Protein AF-A0A7J8UGX9-F1 (afdb_monomer_lite)

Structure (mmCIF, N/CA/C/O backbone):
data_AF-A0A7J8UGX9-F1
#
_entry.id   AF-A0A7J8UGX9-F1
#
loop_
_atom_site.group_PDB
_atom_site.id
_atom_site.type_symbol
_atom_site.label_atom_id
_atom_site.label_alt_id
_atom_site.label_comp_id
_atom_site.label_asym_id
_atom_site.label_entity_id
_atom_site.label_seq_id
_atom_site.pdbx_PDB_ins_code
_atom_site.Cartn_x
_atom_site.Cartn_y
_atom_site.Cartn_z
_atom_site.occupancy
_atom_site.B_iso_or_equiv
_atom_site.auth_seq_id
_atom_site.auth_comp_id
_atom_site.auth_asym_id
_atom_site.auth_atom_id
_atom_site.pdbx_PDB_model_num
ATOM 1 N N . MET A 1 1 ? 32.578 21.127 54.241 1.00 47.91 1 MET A N 1
ATOM 2 C CA . MET A 1 1 ? 32.881 19.710 54.552 1.00 47.91 1 MET A CA 1
ATOM 3 C C . MET A 1 1 ? 31.661 19.098 55.215 1.00 47.91 1 MET A C 1
ATOM 5 O O . MET A 1 1 ? 31.181 19.683 56.172 1.00 47.91 1 MET A O 1
ATOM 9 N N . GLY A 1 2 ? 31.152 17.974 54.707 1.00 50.53 2 GLY A N 1
ATOM 10 C CA . GLY A 1 2 ? 30.052 17.240 55.344 1.00 50.53 2 GLY A CA 1
ATOM 11 C C . GLY A 1 2 ? 29.227 16.449 54.334 1.00 50.53 2 GLY A C 1
ATOM 12 O O . GLY A 1 2 ? 28.200 16.923 53.871 1.00 50.53 2 GLY A O 1
ATOM 13 N N . ALA A 1 3 ? 29.726 15.275 53.950 1.00 53.53 3 ALA A N 1
ATOM 14 C CA . ALA A 1 3 ? 29.081 14.348 53.030 1.00 53.53 3 ALA A CA 1
ATOM 15 C C . ALA A 1 3 ? 27.781 13.779 53.623 1.00 53.53 3 ALA A C 1
ATOM 17 O O . ALA A 1 3 ? 27.804 13.221 54.721 1.00 53.53 3 ALA A O 1
ATOM 18 N N . TYR A 1 4 ? 26.672 13.845 52.885 1.00 53.19 4 TYR A N 1
ATOM 19 C CA . TYR A 1 4 ? 25.514 13.005 53.178 1.00 53.19 4 TYR A CA 1
ATOM 20 C C . TYR A 1 4 ? 25.707 11.643 52.493 1.00 53.19 4 TYR A C 1
ATOM 22 O O . TYR A 1 4 ? 25.837 11.534 51.275 1.00 53.19 4 TYR A O 1
ATOM 30 N N . LYS A 1 5 ? 25.812 10.600 53.322 1.00 55.16 5 LYS A N 1
ATOM 31 C CA . LYS A 1 5 ? 25.880 9.188 52.929 1.00 55.16 5 LYS A CA 1
ATOM 32 C C . LYS A 1 5 ? 24.545 8.758 52.313 1.00 55.16 5 LYS A C 1
ATOM 34 O O . LYS A 1 5 ? 23.500 8.965 52.921 1.00 55.16 5 LYS A O 1
ATOM 39 N N . ALA A 1 6 ? 24.594 8.105 51.156 1.00 60.53 6 ALA A N 1
ATOM 40 C CA . ALA A 1 6 ? 23.457 7.384 50.589 1.00 60.53 6 ALA A CA 1
ATOM 41 C C . ALA A 1 6 ? 23.265 6.030 51.307 1.00 60.53 6 ALA A C 1
ATOM 43 O O . ALA A 1 6 ? 24.249 5.304 51.480 1.00 60.53 6 ALA A O 1
ATOM 44 N N . PRO A 1 7 ? 22.039 5.645 51.701 1.00 58.38 7 PRO A N 1
ATOM 45 C CA . PRO A 1 7 ? 21.761 4.285 52.158 1.00 58.38 7 PRO A CA 1
ATOM 46 C C . PRO A 1 7 ? 21.483 3.340 50.979 1.00 58.38 7 PRO A C 1
ATOM 48 O O . PRO A 1 7 ? 20.560 3.557 50.198 1.00 58.38 7 PRO A O 1
ATOM 51 N N . ILE A 1 8 ? 22.280 2.274 50.877 1.00 61.34 8 ILE A N 1
ATOM 52 C CA . ILE A 1 8 ? 22.093 1.131 49.972 1.00 61.34 8 ILE A CA 1
ATOM 53 C C . ILE A 1 8 ? 21.228 0.071 50.680 1.00 61.34 8 ILE A C 1
ATOM 55 O O . ILE A 1 8 ? 21.665 -0.449 51.713 1.00 61.34 8 ILE A O 1
ATOM 59 N N . PRO A 1 9 ? 20.074 -0.347 50.131 1.00 57.31 9 PRO A N 1
ATOM 60 C CA . PRO A 1 9 ? 19.473 -1.625 50.477 1.00 57.31 9 PRO A CA 1
ATOM 61 C C . PRO A 1 9 ? 20.014 -2.738 49.565 1.00 57.31 9 PRO A C 1
ATOM 63 O O . PRO A 1 9 ? 19.610 -2.928 48.422 1.00 57.31 9 PRO A O 1
ATOM 66 N N . HIS A 1 10 ? 21.016 -3.405 50.127 1.00 56.12 10 HIS A N 1
ATOM 67 C CA . HIS A 1 10 ? 21.446 -4.793 49.981 1.00 56.12 10 HIS A CA 1
ATOM 68 C C . HIS A 1 10 ? 20.461 -5.765 49.299 1.00 56.12 10 HIS A C 1
ATOM 70 O O . HIS A 1 10 ? 19.331 -5.977 49.730 1.00 56.12 10 HIS A O 1
ATOM 76 N N . PHE A 1 11 ? 20.988 -6.467 48.297 1.00 53.25 11 PHE A N 1
ATOM 77 C CA . PHE A 1 11 ? 20.494 -7.756 47.829 1.00 53.25 11 PHE A CA 1
ATOM 78 C C . PHE A 1 11 ? 20.635 -8.827 48.923 1.00 53.25 11 PHE A C 1
ATOM 80 O O . PHE A 1 11 ? 21.758 -9.153 49.291 1.00 53.25 11 PHE A O 1
ATOM 87 N N . LEU A 1 12 ? 19.523 -9.425 49.363 1.00 55.69 12 LEU A N 1
ATOM 88 C CA . LEU A 1 12 ? 19.423 -10.785 49.927 1.00 55.69 12 LEU A CA 1
ATOM 89 C C . LEU A 1 12 ? 18.023 -11.317 49.544 1.00 55.69 12 LEU A C 1
ATOM 91 O O . LEU A 1 12 ? 17.026 -10.917 50.127 1.00 55.69 12 LEU A O 1
ATOM 95 N N . SER A 1 13 ? 17.849 -11.915 48.364 1.00 47.00 13 SER A N 1
ATOM 96 C CA . SER A 1 13 ? 17.989 -13.351 48.066 1.00 47.00 13 SER A CA 1
ATOM 97 C C . SER A 1 13 ? 16.969 -14.253 48.783 1.00 47.00 13 SER A C 1
ATOM 99 O O . SER A 1 13 ? 17.111 -14.555 49.963 1.00 47.00 13 SER A O 1
ATOM 101 N N . SER A 1 14 ? 15.984 -14.745 48.020 1.00 46.69 14 SER A N 1
ATOM 102 C CA . SER A 1 14 ? 15.385 -16.072 48.208 1.00 46.69 14 SER A CA 1
ATOM 103 C C . SER A 1 14 ? 15.341 -16.777 46.837 1.00 46.69 14 SER A C 1
ATOM 105 O O . SER A 1 14 ? 14.903 -16.156 45.862 1.00 46.69 14 SER A O 1
ATOM 107 N N . PRO A 1 15 ? 15.846 -18.020 46.716 1.00 46.97 15 PRO A N 1
ATOM 108 C CA . PRO A 1 15 ? 16.026 -18.720 45.447 1.00 46.97 15 PRO A CA 1
ATOM 109 C C . PRO A 1 15 ? 14.747 -19.452 45.012 1.00 46.97 15 PRO A C 1
ATOM 111 O O . PRO A 1 15 ? 14.213 -20.275 45.750 1.00 46.97 15 PRO A O 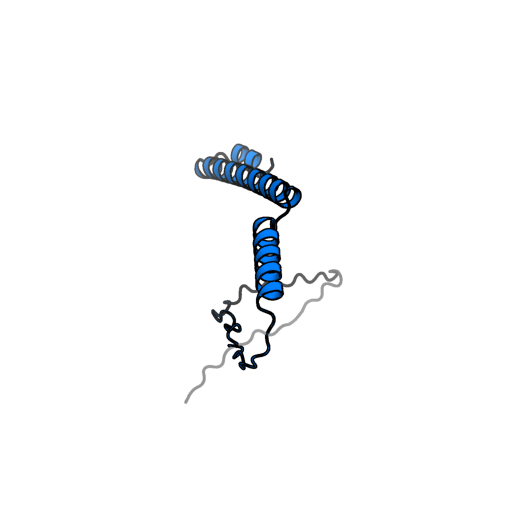1
ATOM 114 N N . ASN A 1 16 ? 14.292 -19.222 43.778 1.00 48.75 16 ASN A N 1
ATOM 115 C CA . ASN A 1 16 ? 13.330 -20.106 43.114 1.00 48.75 16 ASN A CA 1
ATOM 116 C C . ASN A 1 16 ? 14.087 -21.015 42.122 1.00 48.75 16 ASN A C 1
ATOM 118 O O . ASN A 1 16 ? 14.667 -20.494 41.167 1.00 48.75 16 ASN A O 1
ATOM 122 N N . PRO A 1 17 ? 14.106 -22.348 42.302 1.00 54.19 17 PRO A N 1
ATOM 123 C CA . PRO A 1 17 ? 14.886 -23.260 41.469 1.00 54.19 17 PRO A CA 1
ATOM 124 C C . PRO A 1 17 ? 14.160 -23.709 40.186 1.00 54.19 17 PRO A C 1
ATOM 126 O O . PRO A 1 17 ? 14.382 -24.828 39.726 1.00 54.19 17 PRO A O 1
ATOM 129 N N . ASN A 1 18 ? 13.277 -22.895 39.587 1.00 51.34 18 ASN A N 1
ATOM 130 C CA . ASN A 1 18 ? 12.609 -23.307 38.345 1.00 51.34 18 ASN A CA 1
ATOM 131 C C . ASN A 1 18 ? 12.138 -22.157 37.438 1.00 51.34 18 ASN A C 1
ATOM 133 O O . ASN A 1 18 ? 10.945 -21.976 37.208 1.00 51.34 18 ASN A O 1
ATOM 137 N N . ALA A 1 19 ? 13.068 -21.390 36.869 1.00 45.34 19 ALA A N 1
ATOM 138 C CA . ALA A 1 19 ? 12.749 -20.551 35.713 1.00 45.34 19 ALA A CA 1
ATOM 139 C C . ALA A 1 19 ? 13.903 -20.568 34.710 1.00 45.34 19 ALA A C 1
ATOM 141 O O . ALA A 1 19 ? 14.987 -20.033 34.934 1.00 45.34 19 ALA A O 1
ATOM 142 N N . LYS A 1 20 ? 13.654 -21.257 33.600 1.00 51.56 20 LYS A N 1
ATOM 143 C CA . LYS A 1 20 ? 14.578 -21.444 32.488 1.00 51.56 20 LYS A CA 1
ATOM 144 C C . LYS A 1 20 ? 14.727 -20.113 31.751 1.00 51.56 20 LYS A C 1
ATOM 146 O O . LYS A 1 20 ? 13.753 -19.427 31.460 1.00 51.56 20 LYS A O 1
ATOM 151 N N . THR A 1 21 ? 15.975 -19.761 31.496 1.00 49.03 21 THR A N 1
ATOM 152 C CA . THR A 1 21 ? 16.463 -18.552 30.842 1.00 49.03 21 THR A CA 1
ATOM 153 C C . THR A 1 21 ? 15.836 -18.315 29.463 1.00 49.03 21 THR A C 1
ATOM 155 O O . THR A 1 21 ? 15.993 -19.141 28.571 1.00 49.03 21 THR A O 1
ATOM 158 N N . LEU A 1 22 ? 15.248 -17.136 29.242 1.00 43.53 22 LEU A N 1
ATOM 159 C CA . LEU A 1 22 ? 15.202 -16.510 27.918 1.00 43.53 22 LEU A CA 1
ATOM 160 C C . LEU A 1 22 ? 15.440 -15.005 28.088 1.00 43.53 22 LEU A C 1
ATOM 162 O O . LEU A 1 22 ? 14.571 -14.261 28.534 1.00 43.53 22 LEU A O 1
ATOM 166 N N . ARG A 1 23 ? 16.667 -14.567 27.794 1.00 39.19 23 ARG A N 1
ATOM 167 C CA . ARG A 1 23 ? 17.028 -13.148 27.763 1.00 39.19 23 ARG A CA 1
ATOM 168 C C . ARG A 1 23 ? 16.435 -12.515 26.506 1.00 39.19 23 ARG A C 1
ATOM 170 O O . ARG A 1 23 ? 16.877 -12.826 25.406 1.00 39.19 23 ARG A O 1
ATOM 177 N N . THR A 1 24 ? 15.513 -11.579 26.666 1.00 51.72 24 THR A N 1
ATOM 178 C CA . THR A 1 24 ? 15.205 -10.574 25.643 1.00 51.72 24 THR A CA 1
ATOM 179 C C . THR A 1 24 ? 16.095 -9.354 25.891 1.00 51.72 24 THR A C 1
ATOM 181 O O . THR A 1 24 ? 16.033 -8.791 26.989 1.00 51.72 24 THR A O 1
ATOM 184 N N . PRO A 1 25 ? 16.944 -8.915 24.946 1.00 47.94 25 PRO A N 1
ATOM 185 C CA . PRO A 1 25 ? 17.633 -7.647 25.104 1.00 47.94 25 PRO A CA 1
ATOM 186 C C . PRO A 1 25 ? 16.625 -6.516 24.885 1.00 47.94 25 PRO A C 1
ATOM 188 O O . PRO A 1 25 ? 16.103 -6.321 23.790 1.00 47.94 25 PRO A O 1
ATOM 191 N N . PHE A 1 26 ? 16.353 -5.780 25.959 1.00 44.91 26 PHE A N 1
ATOM 192 C CA . PHE A 1 26 ? 15.717 -4.472 25.913 1.00 44.91 26 PHE A CA 1
ATOM 193 C C . PHE A 1 26 ? 16.499 -3.579 24.943 1.00 44.91 26 PHE A C 1
ATOM 195 O O . PHE A 1 26 ? 17.668 -3.266 25.183 1.00 44.91 26 PHE A O 1
ATOM 202 N N . LEU A 1 27 ? 15.859 -3.168 23.847 1.00 44.16 27 LEU A N 1
ATOM 203 C CA . LEU A 1 27 ? 16.359 -2.089 23.005 1.00 44.16 27 LEU A CA 1
ATOM 204 C C . LEU A 1 27 ? 16.183 -0.789 23.785 1.00 44.16 27 LEU A C 1
ATOM 206 O O . LEU A 1 27 ? 15.124 -0.167 23.802 1.00 44.16 27 LEU A O 1
ATOM 210 N N . ASN A 1 28 ? 17.244 -0.438 24.500 1.00 47.62 28 ASN A N 1
ATOM 211 C CA . ASN A 1 28 ? 17.447 0.867 25.093 1.00 47.62 28 ASN A CA 1
ATOM 212 C C . ASN A 1 28 ? 17.343 1.903 23.963 1.00 47.62 28 ASN A C 1
ATOM 214 O O . ASN A 1 28 ? 18.194 1.934 23.072 1.00 47.62 28 ASN A O 1
ATOM 218 N N . LEU A 1 29 ? 16.289 2.722 23.980 1.00 50.97 29 LEU A N 1
ATOM 219 C CA . LEU A 1 29 ? 16.137 3.895 23.120 1.00 50.97 29 LEU A CA 1
ATOM 220 C C . LEU A 1 29 ? 17.119 4.968 23.611 1.00 50.97 29 LEU A C 1
ATOM 222 O O . LEU A 1 29 ? 16.760 5.931 24.283 1.00 50.97 29 LEU A O 1
ATOM 226 N N . GLY A 1 30 ? 18.398 4.722 23.333 1.00 42.69 30 GLY A N 1
ATOM 227 C CA . GLY A 1 30 ? 19.500 5.643 23.543 1.00 42.69 30 GLY A CA 1
ATOM 228 C C . GLY A 1 30 ? 19.521 6.671 22.421 1.00 42.69 30 GLY A C 1
ATOM 229 O O . GLY A 1 30 ? 19.464 6.333 21.243 1.00 42.69 30 GLY A O 1
ATOM 230 N N . THR A 1 31 ? 19.585 7.934 22.814 1.00 59.03 31 THR A N 1
ATOM 231 C CA . THR A 1 31 ? 19.630 9.130 21.977 1.00 59.03 31 THR A CA 1
ATOM 232 C C . THR A 1 31 ? 20.683 9.031 20.866 1.00 59.03 31 THR A C 1
ATOM 234 O O . THR A 1 31 ? 21.880 9.229 21.079 1.00 59.03 31 THR A O 1
ATOM 237 N N . THR A 1 32 ? 20.245 8.737 19.640 1.00 44.88 32 THR A N 1
ATOM 238 C CA . THR A 1 32 ? 21.151 8.613 18.495 1.00 44.88 32 THR A CA 1
ATOM 239 C C . THR A 1 32 ? 21.620 9.992 18.040 1.00 44.88 32 THR A C 1
ATOM 241 O O . THR A 1 32 ? 20.915 10.769 17.397 1.00 44.88 32 THR A O 1
ATOM 244 N N . SER A 1 33 ? 22.850 10.283 18.448 1.00 48.69 33 SER A N 1
ATOM 245 C CA . SER A 1 33 ? 23.730 11.359 18.014 1.00 48.69 33 SER A CA 1
ATOM 246 C C . SER A 1 33 ? 23.618 11.654 16.511 1.00 48.69 33 SER A C 1
ATOM 248 O O . SER A 1 33 ? 23.890 10.802 15.664 1.00 48.69 33 SER A O 1
ATOM 250 N N . ARG A 1 34 ? 23.257 12.902 16.188 1.00 58.84 34 ARG A N 1
ATOM 251 C CA . ARG A 1 34 ? 23.311 13.489 14.843 1.00 58.84 34 ARG A CA 1
ATOM 252 C C . ARG A 1 34 ? 24.767 13.641 14.396 1.00 58.84 34 ARG A C 1
ATOM 254 O O . ARG A 1 34 ? 25.345 14.718 14.511 1.00 58.84 34 ARG A O 1
ATOM 261 N N . ARG A 1 35 ? 25.370 12.575 13.881 1.00 60.84 35 ARG A N 1
ATOM 262 C CA . ARG A 1 35 ? 26.624 12.657 13.121 1.00 60.84 35 ARG A CA 1
ATOM 263 C C . ARG A 1 35 ? 26.427 11.934 11.804 1.00 60.84 35 ARG A C 1
ATOM 265 O O . ARG A 1 35 ? 26.814 10.784 11.638 1.00 60.84 35 ARG A O 1
ATOM 272 N N . PHE A 1 36 ? 25.727 12.632 10.912 1.00 58.72 36 PHE A N 1
ATOM 273 C CA . PHE A 1 36 ? 25.585 12.223 9.527 1.00 58.72 36 PHE A CA 1
ATOM 274 C C . PHE A 1 36 ? 26.966 12.104 8.886 1.00 58.72 36 PHE A C 1
ATOM 276 O O . PHE A 1 36 ? 27.860 12.923 9.096 1.00 58.72 36 PHE A O 1
ATOM 283 N N . LEU A 1 37 ? 27.080 10.994 8.176 1.00 61.28 37 LEU A N 1
ATOM 284 C CA . LEU A 1 37 ? 28.245 10.403 7.556 1.00 61.28 37 LEU A CA 1
ATOM 285 C C . LEU A 1 37 ? 28.997 11.397 6.666 1.00 61.28 37 LEU A C 1
ATOM 287 O O . LEU A 1 37 ? 28.410 12.193 5.936 1.00 61.28 37 LEU A O 1
ATOM 291 N N . LEU A 1 38 ? 30.320 11.316 6.762 1.00 57.88 38 LEU A N 1
ATOM 292 C CA . LEU A 1 38 ? 31.285 12.118 6.029 1.00 57.88 38 LEU A CA 1
ATOM 293 C C . LEU A 1 38 ? 31.077 11.974 4.515 1.00 57.88 38 LEU A C 1
ATOM 295 O O . LEU A 1 38 ? 31.150 10.877 3.963 1.00 57.88 38 LEU A O 1
ATOM 299 N N . PHE A 1 39 ? 30.852 13.121 3.877 1.00 51.25 39 PHE A N 1
ATOM 300 C CA . PHE A 1 39 ? 30.994 13.379 2.449 1.00 51.25 39 PHE A CA 1
ATOM 301 C C . PHE A 1 39 ? 32.360 12.865 1.956 1.00 51.25 39 PHE A C 1
ATOM 303 O O . PHE A 1 39 ? 33.380 13.531 2.121 1.00 51.25 39 PHE A O 1
ATOM 310 N N . PHE A 1 40 ? 32.388 11.692 1.330 1.00 53.66 40 PHE A N 1
ATOM 311 C CA . PHE A 1 40 ? 33.521 11.240 0.527 1.00 53.66 40 PHE A CA 1
ATOM 312 C C . PHE A 1 40 ? 33.042 11.019 -0.901 1.00 53.66 40 PHE A C 1
ATOM 314 O O . PHE A 1 40 ? 32.672 9.908 -1.258 1.00 53.66 40 PHE A O 1
ATOM 321 N N . LEU A 1 41 ? 33.037 12.082 -1.710 1.00 52.50 41 LEU A N 1
ATOM 322 C CA . LEU A 1 41 ? 33.103 11.951 -3.166 1.00 52.50 41 LEU A CA 1
ATOM 323 C C . LEU A 1 41 ? 33.564 13.266 -3.813 1.00 52.50 41 LEU A C 1
ATOM 325 O O . LEU A 1 41 ? 32.775 13.991 -4.401 1.00 52.50 41 LEU A O 1
ATOM 329 N N . SER A 1 42 ? 34.858 13.572 -3.693 1.00 48.97 42 SER A N 1
ATOM 330 C CA . SER A 1 42 ? 35.515 14.582 -4.533 1.00 48.97 42 SER A CA 1
ATOM 331 C C . SER A 1 42 ? 36.967 14.181 -4.773 1.00 48.97 42 SER A C 1
ATOM 333 O O . SER A 1 42 ? 37.860 14.539 -4.009 1.00 48.97 42 SER A O 1
ATOM 335 N N . SER A 1 43 ? 37.211 13.439 -5.849 1.00 57.03 43 SER A N 1
ATOM 336 C CA . SER A 1 43 ? 38.532 13.362 -6.476 1.00 57.03 43 SER A CA 1
ATOM 337 C C . SER A 1 43 ? 38.423 14.001 -7.860 1.00 57.03 43 SER A C 1
ATOM 339 O O . SER A 1 43 ? 37.740 13.437 -8.713 1.00 57.03 43 SER A O 1
ATOM 341 N N . PRO A 1 44 ? 39.050 15.161 -8.125 1.00 57.75 44 PRO A N 1
ATOM 342 C CA . PRO A 1 44 ? 39.191 15.647 -9.488 1.00 57.75 44 PRO A CA 1
ATOM 343 C C . PRO A 1 44 ? 40.368 14.921 -10.150 1.00 57.75 44 PRO A C 1
ATOM 345 O O . PRO A 1 44 ? 41.527 15.132 -9.796 1.00 57.75 44 PRO A O 1
ATOM 348 N N . ILE A 1 45 ? 40.071 14.041 -11.107 1.00 58.81 45 ILE A N 1
ATOM 349 C CA . ILE A 1 45 ? 41.078 13.474 -12.008 1.00 58.81 45 ILE A CA 1
ATOM 350 C C . ILE A 1 45 ? 41.400 14.545 -13.054 1.00 58.81 45 ILE A C 1
ATOM 352 O O . ILE A 1 45 ? 40.546 14.951 -13.838 1.00 58.81 45 ILE A O 1
ATOM 356 N N . LEU A 1 46 ? 42.640 15.021 -13.026 1.00 49.44 46 LEU A N 1
ATOM 357 C CA . LEU A 1 46 ? 43.213 15.967 -13.975 1.00 49.44 46 LEU A CA 1
ATOM 358 C C . LEU A 1 46 ? 43.497 15.242 -15.309 1.00 49.44 46 LEU A C 1
ATOM 360 O O . LEU A 1 46 ? 44.250 14.264 -15.289 1.00 49.44 46 LEU A O 1
ATOM 364 N N . PRO A 1 47 ? 42.963 15.665 -16.471 1.00 54.06 47 PRO A N 1
ATOM 365 C CA . PRO A 1 47 ? 43.384 15.090 -17.741 1.00 54.06 47 PRO A CA 1
ATOM 366 C C . PRO A 1 47 ? 44.720 15.714 -18.162 1.00 54.06 47 PRO A C 1
ATOM 368 O O . PRO A 1 47 ? 44.805 16.894 -18.496 1.00 54.06 47 PRO A O 1
ATOM 371 N N . SER A 1 48 ? 45.781 14.909 -18.128 1.00 49.03 48 SER A N 1
ATOM 372 C CA . SER A 1 48 ? 47.060 15.243 -18.754 1.00 49.03 48 SER A CA 1
ATOM 373 C C . SER A 1 48 ? 46.922 15.077 -20.269 1.00 49.03 48 SER A C 1
ATOM 375 O O . SER A 1 48 ? 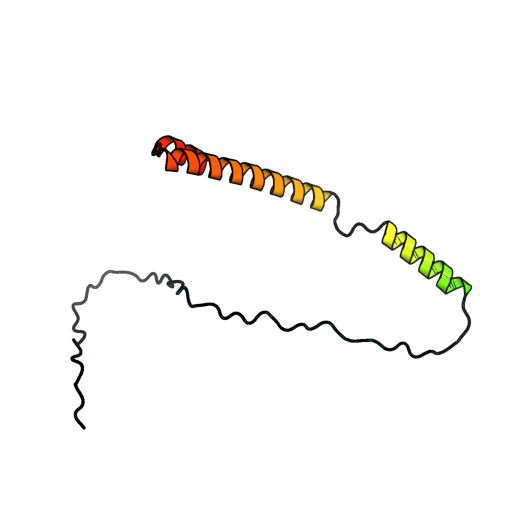46.701 13.977 -20.778 1.00 49.03 48 SER A O 1
ATOM 377 N N . SER A 1 49 ? 46.992 16.200 -20.979 1.00 53.88 49 SER A N 1
ATOM 378 C CA . SER A 1 49 ? 46.972 16.282 -22.434 1.00 53.88 49 SER A CA 1
ATOM 379 C C . SER A 1 49 ? 48.222 15.641 -23.033 1.00 53.88 49 SER A C 1
ATOM 381 O O . SER A 1 49 ? 49.306 16.198 -22.916 1.00 53.88 49 SER A O 1
ATOM 383 N N . ASN A 1 50 ? 48.051 14.530 -23.750 1.00 53.59 50 ASN A N 1
ATOM 384 C CA . ASN A 1 50 ? 48.999 14.067 -24.759 1.00 53.59 50 ASN A CA 1
ATOM 385 C C . ASN A 1 50 ? 48.247 13.919 -26.086 1.00 53.59 50 ASN A C 1
ATOM 387 O O . ASN A 1 50 ? 47.349 13.086 -26.227 1.00 53.59 50 ASN A O 1
ATOM 391 N N . SER A 1 51 ? 48.585 14.781 -27.045 1.00 55.50 51 SER A N 1
ATOM 392 C CA . SER A 1 51 ? 48.110 14.715 -28.425 1.00 55.50 51 SER A CA 1
ATOM 393 C C . SER A 1 51 ? 48.665 13.473 -29.109 1.00 55.50 51 SER A C 1
ATOM 395 O O . SER A 1 51 ? 49.878 13.319 -29.085 1.00 55.50 51 SER A O 1
ATOM 397 N N . LEU A 1 52 ? 47.832 12.681 -29.785 1.00 44.97 52 LEU A N 1
ATOM 398 C CA . LEU A 1 52 ? 48.151 12.038 -31.066 1.00 44.97 52 LEU A CA 1
ATOM 399 C C . LEU A 1 52 ? 46.831 11.718 -31.787 1.00 44.97 52 LEU A C 1
ATOM 401 O O . LEU A 1 52 ? 45.845 11.313 -31.170 1.00 44.97 52 LEU A O 1
ATOM 405 N N . ALA A 1 53 ? 46.828 11.980 -33.090 1.00 53.16 53 ALA A N 1
ATOM 406 C CA . ALA A 1 53 ? 45.705 11.910 -34.011 1.00 53.16 53 ALA A CA 1
ATOM 407 C C . ALA A 1 53 ? 44.911 10.590 -33.952 1.00 53.16 53 ALA A C 1
ATOM 409 O O . ALA A 1 53 ? 45.482 9.523 -34.162 1.00 53.16 53 ALA A O 1
ATOM 410 N N . LEU A 1 54 ? 43.590 10.693 -33.742 1.00 49.75 54 LEU A N 1
ATOM 411 C CA . LEU A 1 54 ? 42.561 9.765 -34.243 1.00 49.75 54 LEU A CA 1
ATOM 412 C C . LEU A 1 54 ? 41.166 10.401 -34.062 1.00 49.75 54 LEU A C 1
ATOM 414 O O . LEU A 1 54 ? 40.370 9.976 -33.223 1.00 49.75 54 LEU A O 1
ATOM 418 N N . ASP A 1 55 ? 40.879 11.460 -34.821 1.00 51.84 55 ASP A N 1
ATOM 419 C CA . ASP A 1 55 ? 39.639 12.243 -34.669 1.00 51.84 55 ASP A CA 1
ATOM 420 C C . ASP A 1 55 ? 38.381 11.529 -35.187 1.00 51.84 55 ASP A C 1
ATOM 422 O O . ASP A 1 55 ? 37.270 11.841 -34.767 1.00 51.84 55 ASP A O 1
ATOM 426 N N . SER A 1 56 ? 38.518 10.512 -36.036 1.00 54.59 56 SER A N 1
ATOM 427 C CA . SER A 1 56 ? 37.375 9.778 -36.595 1.00 54.59 56 SER A CA 1
ATOM 428 C C . SER A 1 56 ? 36.903 8.603 -35.728 1.00 54.59 56 SER A C 1
ATOM 430 O O . SER A 1 56 ? 35.704 8.338 -35.677 1.00 54.59 56 SER A O 1
ATOM 432 N N . ALA A 1 57 ? 37.788 7.924 -34.986 1.00 55.09 57 ALA A N 1
ATOM 433 C CA . ALA A 1 57 ? 37.369 6.818 -34.114 1.00 55.09 57 ALA A CA 1
ATOM 434 C C . ALA A 1 57 ? 36.780 7.308 -32.782 1.00 55.09 57 ALA A C 1
ATOM 436 O O . ALA A 1 57 ? 35.825 6.713 -32.294 1.00 55.09 57 ALA A O 1
ATOM 437 N N . LYS A 1 58 ? 37.289 8.417 -32.219 1.00 55.50 58 LYS A N 1
ATOM 438 C CA . LYS A 1 58 ? 36.737 9.011 -30.987 1.00 55.50 58 LYS A CA 1
ATOM 439 C C . LYS A 1 58 ? 35.327 9.565 -31.183 1.00 55.50 58 LYS A C 1
ATOM 441 O O . LYS A 1 58 ? 34.507 9.385 -30.293 1.00 55.50 58 LYS A O 1
ATOM 446 N N . LEU A 1 59 ? 35.032 10.170 -32.339 1.00 55.94 59 LEU A N 1
ATOM 447 C CA . LEU A 1 59 ? 33.690 10.673 -32.662 1.00 55.94 59 LEU A CA 1
ATOM 448 C C . LEU A 1 59 ? 32.694 9.517 -32.868 1.00 55.94 59 LEU A C 1
ATOM 450 O O . LEU A 1 59 ? 31.569 9.561 -32.383 1.00 55.94 59 LEU A O 1
ATOM 454 N N . LEU A 1 60 ? 33.106 8.436 -33.541 1.00 57.38 60 LEU A N 1
ATOM 455 C CA . LEU A 1 60 ? 32.260 7.243 -33.661 1.00 57.38 60 LEU A CA 1
ATOM 456 C C . LEU A 1 60 ? 32.044 6.559 -32.307 1.00 57.38 60 LEU A C 1
ATOM 458 O O . LEU A 1 60 ? 30.933 6.129 -32.012 1.00 57.38 60 LEU A O 1
ATOM 462 N N . GLN A 1 61 ? 33.073 6.494 -31.463 1.00 58.62 61 GLN A N 1
ATOM 463 C CA . GLN A 1 61 ? 32.979 5.876 -30.144 1.00 58.62 61 GLN A CA 1
ATOM 464 C C . GLN A 1 61 ? 32.162 6.723 -29.157 1.00 58.62 61 GLN A C 1
ATOM 466 O O . GLN A 1 61 ? 31.404 6.151 -28.380 1.00 58.62 61 GLN A O 1
ATOM 471 N N . SER A 1 62 ? 32.231 8.059 -29.229 1.00 61.25 62 SER A N 1
ATOM 472 C CA . SER A 1 62 ? 31.356 8.948 -28.455 1.00 61.25 62 SER A CA 1
ATOM 473 C C . SER A 1 62 ? 29.905 8.843 -28.915 1.00 61.25 62 SER A C 1
ATOM 475 O O . SER A 1 62 ? 29.022 8.707 -28.082 1.00 61.25 62 SER A O 1
ATOM 477 N N . ASN A 1 63 ? 29.658 8.795 -30.227 1.00 65.25 63 ASN A N 1
ATOM 478 C CA . ASN A 1 63 ? 28.308 8.662 -30.774 1.00 65.25 63 ASN A CA 1
ATOM 479 C C . ASN A 1 63 ? 27.681 7.298 -30.421 1.00 65.25 63 ASN A C 1
ATOM 481 O O . ASN A 1 63 ? 26.515 7.223 -30.057 1.00 65.25 63 ASN A O 1
ATOM 485 N N . ILE A 1 64 ? 28.460 6.210 -30.441 1.00 70.94 64 ILE A N 1
ATOM 486 C CA . ILE A 1 64 ? 27.991 4.881 -30.012 1.00 70.94 64 ILE A CA 1
ATOM 487 C C . ILE A 1 64 ? 27.721 4.839 -28.501 1.00 70.94 64 ILE A C 1
ATOM 489 O O . ILE A 1 64 ? 26.737 4.231 -28.087 1.00 70.94 64 ILE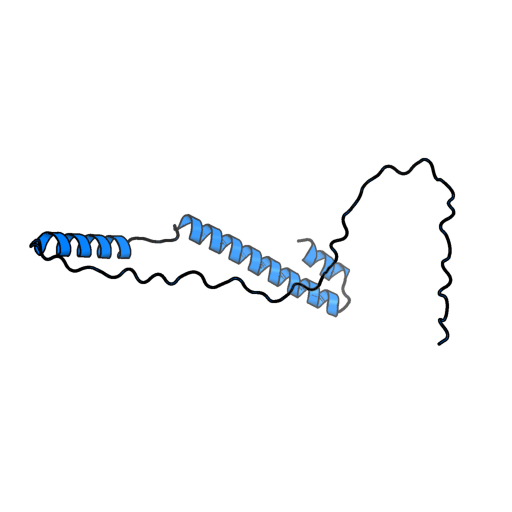 A O 1
ATOM 493 N N . MET A 1 65 ? 28.557 5.476 -27.675 1.00 75.06 65 MET A N 1
ATOM 494 C CA . MET A 1 65 ? 28.328 5.556 -26.227 1.00 75.06 65 MET A CA 1
ATOM 495 C C . MET A 1 65 ? 27.129 6.439 -25.877 1.00 75.06 65 MET A C 1
ATOM 497 O O . MET A 1 65 ? 26.360 6.046 -25.010 1.00 75.06 65 MET A O 1
ATOM 501 N N . ASP A 1 66 ? 26.917 7.555 -26.576 1.00 76.31 66 ASP A N 1
ATOM 502 C CA . ASP A 1 66 ? 25.730 8.403 -26.414 1.00 76.31 66 ASP A CA 1
ATOM 503 C C . ASP A 1 66 ? 24.455 7.678 -26.866 1.00 76.31 66 ASP A C 1
ATOM 505 O O . ASP A 1 66 ? 23.439 7.721 -26.175 1.00 76.31 66 ASP A O 1
ATOM 509 N N . VAL A 1 67 ? 24.505 6.936 -27.978 1.00 77.19 67 VAL A N 1
ATOM 510 C CA . VAL A 1 67 ? 23.379 6.108 -28.441 1.00 77.19 67 VAL A CA 1
ATOM 511 C C . VAL A 1 67 ? 23.092 4.969 -27.457 1.00 77.19 67 VAL A C 1
ATOM 513 O O . VAL A 1 67 ? 21.936 4.758 -27.092 1.00 77.19 67 VAL A O 1
ATOM 516 N N . LEU A 1 68 ? 24.116 4.271 -26.958 1.00 76.75 68 LEU A N 1
ATOM 517 C CA . LEU A 1 68 ? 23.945 3.219 -25.950 1.00 76.75 68 LEU A CA 1
ATOM 518 C C . LEU A 1 68 ? 23.430 3.783 -24.625 1.00 76.75 68 LEU A C 1
ATOM 520 O O . LEU A 1 68 ? 22.510 3.203 -24.057 1.00 76.75 68 LEU A O 1
ATOM 524 N N . ALA A 1 69 ? 23.943 4.931 -24.182 1.00 78.06 69 ALA A N 1
ATOM 525 C CA . ALA A 1 69 ? 23.462 5.637 -22.999 1.00 78.06 69 ALA A CA 1
ATOM 526 C C . ALA A 1 69 ? 22.012 6.113 -23.165 1.00 78.06 69 ALA A C 1
ATOM 528 O O . ALA A 1 69 ? 21.244 6.041 -22.213 1.00 78.06 69 ALA A O 1
ATOM 529 N N . SER A 1 70 ? 21.607 6.526 -24.373 1.00 77.50 70 SER A N 1
ATOM 530 C CA . SER A 1 70 ? 20.216 6.896 -24.670 1.00 77.50 70 SER A CA 1
ATOM 531 C C . SER A 1 70 ? 19.255 5.700 -24.677 1.00 77.50 70 SER A C 1
ATOM 533 O O . SER A 1 70 ? 18.062 5.870 -24.441 1.00 77.50 70 SER A O 1
ATOM 535 N N . SER A 1 71 ? 19.768 4.490 -24.928 1.00 80.31 71 SER A N 1
ATOM 536 C CA . SER A 1 71 ? 18.993 3.240 -24.915 1.00 80.31 71 SER A CA 1
ATOM 537 C C . SER A 1 71 ? 19.045 2.496 -23.579 1.00 80.31 71 SER A C 1
ATOM 539 O O . SER A 1 71 ? 18.258 1.579 -23.349 1.00 80.31 71 SER A O 1
ATOM 541 N N . PHE A 1 72 ? 19.999 2.854 -22.717 1.00 83.75 72 PHE A N 1
ATOM 542 C CA . PHE A 1 72 ? 20.209 2.196 -21.442 1.00 83.75 72 PHE A CA 1
ATOM 543 C C . PHE A 1 72 ? 19.149 2.658 -20.447 1.00 83.75 72 PHE A C 1
ATOM 545 O O . PHE A 1 72 ? 19.136 3.806 -20.007 1.00 83.75 72 PHE A O 1
ATOM 552 N N . ASP A 1 73 ? 18.274 1.732 -20.072 1.00 85.81 73 ASP A N 1
ATOM 553 C CA . ASP A 1 73 ? 17.339 1.920 -18.976 1.00 85.81 73 ASP A CA 1
ATOM 554 C C . ASP A 1 73 ? 17.972 1.349 -17.700 1.00 85.81 73 ASP A C 1
ATOM 556 O O . ASP A 1 73 ? 18.171 0.134 -17.614 1.00 85.81 73 ASP A O 1
ATOM 560 N N . PRO A 1 74 ? 18.317 2.186 -16.706 1.00 87.62 74 PRO A N 1
ATOM 561 C CA . PRO A 1 74 ? 18.947 1.718 -15.474 1.00 87.62 74 PRO A CA 1
ATOM 562 C C . PRO A 1 74 ? 18.027 0.827 -14.631 1.00 87.62 74 PRO A C 1
ATOM 564 O O . PRO A 1 74 ? 18.501 0.197 -13.690 1.00 87.62 74 PRO A O 1
ATOM 567 N N . VAL A 1 75 ? 16.726 0.795 -14.937 1.00 91.56 75 VAL A N 1
ATOM 568 C CA . VAL A 1 75 ? 15.738 -0.039 -14.255 1.00 91.56 75 VAL A CA 1
ATOM 569 C C . VAL A 1 75 ? 14.930 -0.780 -15.308 1.00 91.56 75 VAL A C 1
ATOM 571 O O . VAL A 1 75 ? 14.204 -0.170 -16.088 1.00 91.56 75 VAL A O 1
ATOM 574 N N . SER A 1 76 ? 15.021 -2.103 -15.312 1.00 93.31 76 SER A N 1
ATOM 575 C CA . SER A 1 76 ? 14.272 -2.944 -16.240 1.00 93.31 76 SER A CA 1
ATOM 576 C C . SER A 1 76 ? 12.758 -2.792 -16.056 1.00 93.31 76 SER A C 1
ATOM 578 O O . SER A 1 76 ? 12.260 -2.451 -14.979 1.00 93.31 76 SER A O 1
ATOM 580 N N . GLN A 1 77 ? 11.990 -3.110 -17.100 1.00 93.31 77 GLN A N 1
ATOM 581 C CA . GLN A 1 77 ? 10.528 -3.066 -17.019 1.00 93.31 77 GLN A CA 1
ATOM 582 C C . GLN A 1 77 ? 9.982 -3.977 -15.908 1.00 93.31 77 GLN A C 1
ATOM 584 O O . GLN A 1 77 ? 9.078 -3.579 -15.182 1.00 93.31 77 GLN A O 1
ATOM 589 N N . ALA A 1 78 ? 10.579 -5.156 -15.711 1.00 94.38 78 ALA A N 1
ATOM 590 C CA . ALA A 1 78 ? 10.188 -6.068 -14.638 1.00 94.38 78 ALA A CA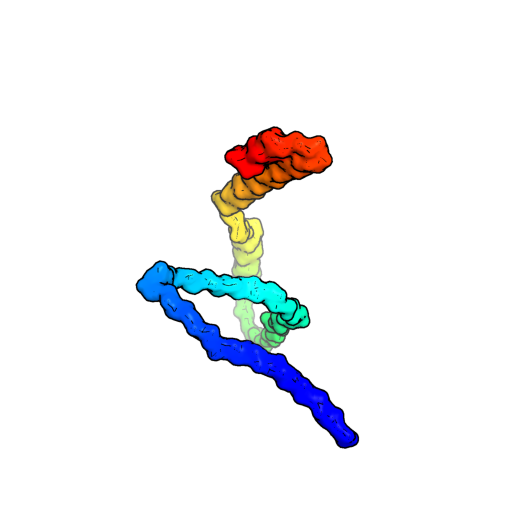 1
ATOM 591 C C . ALA A 1 78 ? 10.383 -5.444 -13.242 1.00 94.38 78 ALA A C 1
ATOM 593 O O . ALA A 1 78 ? 9.542 -5.619 -12.361 1.00 94.38 78 ALA A O 1
ATOM 594 N N . GLU A 1 79 ? 11.459 -4.678 -13.040 1.00 95.81 79 GLU A N 1
ATOM 595 C CA . GLU A 1 79 ? 11.704 -3.951 -11.789 1.00 95.81 79 GLU A CA 1
ATOM 596 C C . GLU A 1 79 ? 10.728 -2.783 -11.606 1.00 95.81 79 GLU A C 1
ATOM 598 O O . GLU A 1 79 ? 10.247 -2.552 -10.491 1.00 95.81 79 GLU A O 1
ATOM 603 N N . LYS A 1 80 ? 10.380 -2.075 -12.689 1.00 96.62 80 LYS A N 1
ATOM 604 C CA . LYS A 1 80 ? 9.343 -1.030 -12.674 1.00 96.62 80 LYS A CA 1
ATOM 605 C C . LYS A 1 80 ? 7.981 -1.607 -12.294 1.00 96.62 80 LYS A C 1
ATOM 607 O O . LYS A 1 80 ? 7.316 -1.062 -11.413 1.00 96.62 80 LYS A O 1
ATOM 612 N N . ASP A 1 81 ? 7.598 -2.731 -12.890 1.00 97.62 81 ASP A N 1
ATOM 613 C CA . ASP A 1 81 ? 6.325 -3.403 -12.621 1.00 97.62 81 ASP A CA 1
ATOM 614 C C . ASP A 1 81 ? 6.264 -3.917 -11.177 1.00 97.62 81 ASP A C 1
ATOM 616 O O . ASP A 1 81 ? 5.273 -3.697 -10.476 1.00 97.62 81 ASP A O 1
ATOM 620 N N . ALA A 1 82 ? 7.349 -4.529 -10.691 1.00 96.94 82 ALA A N 1
ATOM 621 C CA . ALA A 1 82 ? 7.464 -4.958 -9.301 1.00 96.94 82 ALA A CA 1
ATOM 622 C C . ALA A 1 82 ? 7.341 -3.773 -8.329 1.00 96.94 82 ALA A C 1
ATOM 624 O O . ALA A 1 82 ? 6.589 -3.842 -7.354 1.00 96.94 82 ALA A O 1
ATOM 625 N N . SER A 1 83 ? 8.021 -2.662 -8.621 1.00 96.38 83 SER A N 1
ATOM 626 C CA . SER A 1 83 ? 7.963 -1.439 -7.811 1.00 96.38 83 SER A CA 1
ATOM 627 C C . SER A 1 83 ? 6.563 -0.823 -7.803 1.00 96.38 83 SER A C 1
ATOM 629 O O . SER A 1 83 ? 6.077 -0.393 -6.755 1.00 96.38 83 SER A O 1
ATOM 631 N N . SER A 1 84 ? 5.886 -0.820 -8.951 1.00 97.88 84 SER A N 1
ATOM 632 C CA . SER A 1 84 ? 4.510 -0.338 -9.099 1.00 97.88 84 SER A CA 1
ATOM 633 C C . SER A 1 84 ? 3.525 -1.182 -8.288 1.00 97.88 84 SER A C 1
ATOM 635 O O . SER A 1 84 ? 2.707 -0.651 -7.534 1.00 97.88 84 SER A O 1
ATOM 637 N N . LEU A 1 85 ? 3.657 -2.509 -8.352 1.00 98.25 85 LEU A N 1
ATOM 638 C CA . LEU A 1 85 ? 2.836 -3.440 -7.583 1.00 98.25 85 LEU A CA 1
ATOM 639 C C . LEU A 1 85 ? 3.036 -3.273 -6.071 1.00 98.25 85 LEU A C 1
ATOM 641 O O . LEU A 1 85 ? 2.056 -3.274 -5.323 1.00 98.25 85 LEU A O 1
ATOM 645 N N . ILE A 1 86 ? 4.278 -3.094 -5.612 1.00 98.06 86 ILE A N 1
ATOM 646 C CA . ILE A 1 86 ? 4.566 -2.822 -4.196 1.00 98.06 86 ILE A CA 1
ATOM 647 C C . ILE A 1 86 ? 3.957 -1.481 -3.784 1.00 98.06 86 ILE A C 1
ATOM 649 O O . ILE A 1 86 ? 3.254 -1.418 -2.778 1.00 98.06 86 ILE A O 1
ATOM 653 N N . SER A 1 87 ? 4.171 -0.431 -4.579 1.00 98.25 87 SER A N 1
ATOM 654 C CA . SER A 1 87 ? 3.647 0.911 -4.300 1.00 98.25 87 SER A CA 1
ATOM 655 C C . SER A 1 87 ? 2.125 0.904 -4.176 1.00 98.25 87 SER A C 1
ATOM 657 O O . SER A 1 87 ? 1.577 1.495 -3.247 1.00 98.25 87 SER A O 1
ATOM 659 N N . ARG A 1 88 ? 1.441 0.156 -5.049 1.00 98.50 88 ARG A N 1
ATOM 660 C CA . ARG A 1 88 ? -0.005 -0.045 -4.969 1.00 98.50 88 ARG A CA 1
ATOM 661 C C . ARG A 1 88 ? -0.418 -0.717 -3.659 1.00 98.50 88 ARG A C 1
ATOM 663 O O . ARG A 1 88 ? -1.261 -0.175 -2.952 1.00 98.50 88 ARG A O 1
ATOM 670 N N . ARG A 1 89 ? 0.192 -1.847 -3.291 1.00 98.31 89 ARG A N 1
ATOM 671 C CA . ARG A 1 89 ? -0.139 -2.544 -2.031 1.00 98.31 89 ARG A CA 1
ATOM 672 C C . ARG A 1 89 ? 0.100 -1.668 -0.804 1.00 98.31 89 ARG A C 1
ATOM 674 O O . ARG A 1 89 ? -0.700 -1.684 0.123 1.00 98.31 89 ARG A O 1
ATOM 681 N N . VAL A 1 90 ? 1.180 -0.886 -0.805 1.00 98.50 90 VAL A N 1
ATOM 682 C CA . VAL A 1 90 ? 1.468 0.070 0.271 1.00 98.50 90 VAL A CA 1
ATOM 683 C C . VAL A 1 90 ? 0.387 1.146 0.332 1.00 98.50 90 VAL A C 1
ATOM 685 O O . VAL A 1 90 ? -0.093 1.443 1.421 1.00 98.50 90 VAL A O 1
ATOM 688 N N . SER A 1 91 ? -0.038 1.691 -0.811 1.00 98.56 91 SER A N 1
ATOM 689 C CA . SER A 1 91 ? -1.113 2.690 -0.842 1.00 98.56 91 SER A CA 1
ATOM 690 C C . SER A 1 91 ? -2.43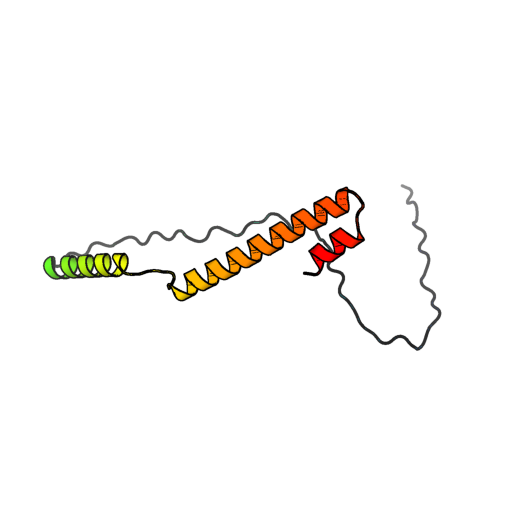7 2.143 -0.298 1.00 98.56 91 SER A C 1
ATOM 692 O O . SER A 1 91 ? -3.070 2.796 0.528 1.00 98.56 91 SER A O 1
ATOM 694 N N . GLU A 1 92 ? -2.799 0.910 -0.666 1.00 98.31 92 GLU A N 1
ATOM 695 C CA . GLU A 1 92 ? -4.002 0.229 -0.171 1.00 98.31 92 GLU A CA 1
ATOM 696 C C . GLU A 1 92 ? -3.913 -0.013 1.349 1.00 98.31 92 GLU A C 1
ATOM 698 O O . GLU A 1 92 ? -4.860 0.265 2.084 1.00 98.31 92 GLU A O 1
ATOM 703 N N . ALA A 1 93 ? -2.757 -0.459 1.850 1.00 98.19 93 ALA A N 1
ATOM 704 C CA . ALA A 1 93 ? -2.539 -0.679 3.280 1.00 98.19 93 ALA A CA 1
ATOM 705 C C . ALA A 1 93 ? -2.597 0.622 4.103 1.00 98.19 93 ALA A C 1
ATOM 707 O O . ALA A 1 93 ? -3.142 0.633 5.208 1.00 98.19 93 ALA A O 1
ATOM 708 N N . VAL A 1 94 ? -2.061 1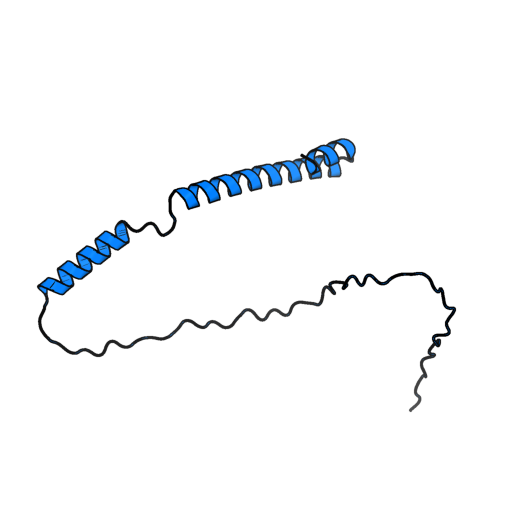.728 3.574 1.00 98.44 94 VAL A N 1
ATOM 709 C CA . VAL A 1 94 ? -2.136 3.047 4.225 1.00 98.44 94 VAL A CA 1
ATOM 710 C C . VAL A 1 94 ? -3.582 3.535 4.297 1.00 98.44 94 VAL A C 1
ATOM 712 O O . VAL A 1 94 ? -4.002 4.023 5.344 1.00 98.44 94 VAL A O 1
ATOM 715 N N . GLU A 1 95 ? -4.368 3.346 3.237 1.00 98.25 95 GLU A N 1
ATOM 716 C CA . GLU A 1 95 ? -5.786 3.712 3.239 1.00 98.25 95 GLU A CA 1
ATOM 717 C C . GLU A 1 95 ? -6.579 2.910 4.289 1.00 98.25 95 GLU A C 1
ATOM 719 O O . GLU A 1 95 ? -7.382 3.469 5.039 1.00 98.25 95 GLU A O 1
ATOM 724 N N . LEU A 1 96 ? -6.325 1.600 4.403 1.00 98.25 96 LEU A N 1
ATOM 725 C CA . LEU A 1 96 ? -6.925 0.765 5.451 1.00 98.25 96 LEU A CA 1
ATOM 726 C C . LEU A 1 96 ? -6.539 1.249 6.855 1.00 98.25 96 LEU A C 1
ATOM 728 O O . LEU A 1 96 ? -7.400 1.324 7.736 1.00 98.25 96 LEU A O 1
ATOM 732 N N . LEU A 1 97 ? -5.273 1.629 7.053 1.00 98.31 97 LEU A N 1
ATOM 733 C CA . LEU A 1 97 ? -4.786 2.173 8.319 1.00 98.31 97 LEU A CA 1
ATOM 734 C C . LEU A 1 97 ? -5.502 3.480 8.686 1.00 98.31 97 LEU A C 1
ATOM 736 O O . LEU A 1 97 ? -5.903 3.653 9.837 1.00 98.31 97 LEU A O 1
ATOM 740 N N . GLU A 1 98 ? -5.681 4.392 7.730 1.00 98.31 98 GLU A N 1
ATOM 741 C CA . GLU A 1 98 ? -6.402 5.649 7.955 1.00 98.31 98 GLU A CA 1
ATOM 742 C C . GLU A 1 98 ? -7.862 5.405 8.340 1.00 98.31 98 GLU A C 1
ATOM 744 O O . GLU A 1 98 ? -8.316 5.944 9.352 1.00 98.31 98 GLU A O 1
ATOM 749 N N . ARG A 1 99 ? -8.567 4.515 7.630 1.00 98.06 99 ARG A N 1
ATOM 750 C CA . ARG A 1 99 ? -9.949 4.145 7.983 1.00 98.06 99 ARG A CA 1
ATOM 751 C C . ARG A 1 99 ? -10.040 3.524 9.375 1.00 98.06 99 ARG A C 1
ATOM 753 O O . ARG A 1 99 ? -10.925 3.878 10.152 1.00 98.06 99 ARG A O 1
ATOM 760 N N . GLY A 1 100 ? -9.120 2.622 9.720 1.00 98.12 100 GLY A N 1
ATOM 761 C CA . GLY A 1 100 ? -9.063 2.028 11.056 1.00 98.12 100 GLY A CA 1
ATOM 762 C C . GLY A 1 100 ? -8.861 3.083 12.149 1.00 98.12 100 GLY A C 1
ATOM 763 O O . GLY A 1 100 ? -9.547 3.052 13.172 1.00 98.12 100 GLY A O 1
ATOM 764 N N . LYS A 1 101 ? -7.988 4.072 11.912 1.00 98.31 101 LYS A N 1
ATOM 765 C CA . LYS A 1 101 ? -7.771 5.201 12.831 1.00 98.31 101 LYS A CA 1
ATOM 766 C C . LYS A 1 101 ? -9.001 6.094 12.971 1.00 98.31 101 LYS A C 1
ATOM 768 O O . LYS A 1 101 ? -9.253 6.587 14.068 1.00 98.31 101 LYS A O 1
ATOM 773 N N . GLU A 1 102 ? -9.768 6.294 11.906 1.00 98.44 102 GLU A N 1
ATOM 774 C CA . GLU A 1 102 ? -11.008 7.068 11.968 1.00 98.44 102 GLU A CA 1
ATOM 775 C C . GLU A 1 102 ? -12.067 6.377 12.839 1.00 98.44 102 GLU A C 1
ATOM 777 O O . GLU A 1 102 ? -12.625 7.007 13.739 1.00 98.44 102 GLU A O 1
ATOM 782 N N . PHE A 1 103 ? -12.266 5.064 12.682 1.00 98.25 103 PHE A N 1
ATOM 783 C CA . PHE A 1 103 ? -13.150 4.305 13.578 1.00 98.25 103 PHE A CA 1
ATOM 784 C C . PHE A 1 103 ? -12.637 4.275 15.019 1.00 98.25 103 PHE A C 1
ATOM 786 O O . PHE A 1 103 ? -13.422 4.407 15.958 1.00 98.25 103 PHE A O 1
ATOM 793 N N . GLN A 1 104 ? -11.318 4.183 15.210 1.00 98.00 104 GLN A N 1
ATOM 794 C CA . GLN A 1 104 ? -10.711 4.275 16.535 1.00 98.00 104 GLN A CA 1
ATOM 795 C C . GLN A 1 104 ? -10.985 5.639 17.192 1.00 98.00 104 GLN A C 1
ATOM 797 O O . GLN A 1 104 ? -11.302 5.684 18.378 1.00 98.00 104 GLN A O 1
ATOM 802 N N . ALA A 1 105 ? -10.905 6.739 16.435 1.00 98.06 105 ALA A N 1
ATOM 803 C CA . ALA A 1 105 ? -11.201 8.086 16.927 1.00 98.06 105 ALA A CA 1
ATOM 804 C C . ALA A 1 105 ? -12.684 8.269 17.297 1.00 98.06 105 ALA A C 1
ATOM 806 O O . ALA A 1 105 ? -13.001 9.024 18.214 1.00 98.06 105 ALA A O 1
ATOM 807 N N . GLN A 1 106 ? -13.581 7.549 16.621 1.00 98.12 106 GLN A N 1
ATOM 808 C CA . GLN A 1 106 ? -15.014 7.505 16.931 1.00 98.12 106 GLN A CA 1
ATOM 809 C C . GLN A 1 106 ? -15.353 6.563 18.104 1.00 98.12 106 GLN A C 1
ATOM 811 O O . GLN A 1 106 ? -16.474 6.593 18.606 1.00 98.12 106 GLN A O 1
ATOM 816 N N . GLY A 1 107 ? -14.404 5.733 18.551 1.00 97.88 107 GLY A N 1
ATOM 817 C CA . GLY A 1 107 ? -14.607 4.726 19.597 1.00 97.88 107 GLY A CA 1
ATOM 818 C C . GLY A 1 107 ? -15.215 3.403 19.111 1.00 97.88 107 GLY A C 1
ATOM 819 O O . GLY A 1 107 ? -15.508 2.533 19.931 1.00 97.88 107 GLY A O 1
ATOM 820 N N . ASP A 1 108 ? -15.376 3.208 17.798 1.00 97.56 108 ASP A N 1
ATOM 821 C CA . ASP A 1 108 ? -15.856 1.954 17.201 1.00 97.56 108 ASP A CA 1
ATOM 822 C C . ASP A 1 108 ? -14.689 0.970 17.007 1.00 97.56 108 ASP A C 1
ATOM 824 O O . ASP A 1 108 ? -14.188 0.722 15.905 1.00 97.56 108 ASP A O 1
ATOM 828 N N . PHE A 1 109 ? -14.205 0.430 18.127 1.00 96.94 109 PHE A N 1
ATOM 829 C CA . PHE A 1 109 ? -13.056 -0.476 18.147 1.00 96.94 109 PHE A CA 1
ATOM 830 C C . PHE A 1 109 ? -13.265 -1.797 17.390 1.00 96.94 109 PHE A C 1
ATOM 832 O O . PHE A 1 109 ? -12.315 -2.221 16.731 1.00 96.94 109 PHE A O 1
ATOM 839 N N . PRO A 1 110 ? -14.442 -2.460 17.424 1.00 97.69 110 PRO A N 1
ATOM 840 C CA . PRO A 1 110 ? -14.660 -3.670 16.632 1.00 97.69 110 PRO A CA 1
ATOM 841 C C . PRO A 1 110 ? -14.453 -3.425 15.135 1.00 97.69 110 PRO A C 1
ATOM 843 O O . PRO A 1 110 ? -13.806 -4.223 14.453 1.00 97.69 110 PRO A O 1
ATOM 846 N N . LYS A 1 111 ? -14.946 -2.291 14.628 1.00 96.62 111 LYS A N 1
ATOM 847 C CA . LYS A 1 111 ? -14.798 -1.928 13.221 1.00 96.62 111 LYS A CA 1
ATOM 848 C C . LYS A 1 111 ? -13.379 -1.486 12.885 1.00 96.62 111 LYS A C 1
ATOM 850 O O . LYS A 1 111 ? -12.853 -1.898 11.855 1.00 96.62 111 LYS A O 1
ATOM 855 N N . ALA A 1 112 ? -12.729 -0.724 13.764 1.00 97.88 112 ALA A N 1
ATOM 856 C CA . ALA A 1 112 ? -11.313 -0.385 13.619 1.00 97.88 112 ALA A CA 1
ATOM 857 C C . ALA A 1 112 ? -10.431 -1.643 13.536 1.00 97.88 112 ALA A C 1
ATOM 859 O O . ALA A 1 112 ? -9.582 -1.745 12.653 1.00 97.88 112 ALA A O 1
ATOM 860 N N . LEU A 1 113 ? -10.678 -2.626 14.411 1.00 97.62 113 LEU A N 1
ATOM 861 C CA . LEU A 1 113 ? -9.927 -3.879 14.450 1.00 97.62 113 LEU A CA 1
ATOM 862 C C . LEU A 1 113 ? -10.068 -4.661 13.146 1.00 97.62 113 LEU A C 1
ATOM 864 O O . LEU A 1 113 ? -9.065 -5.154 12.646 1.00 97.62 113 LEU A O 1
ATOM 868 N N . HIS A 1 114 ? -11.265 -4.691 12.553 1.00 97.62 114 HIS A N 1
ATOM 869 C CA . HIS A 1 114 ? -11.466 -5.297 11.238 1.00 97.62 114 HIS A CA 1
ATOM 870 C C . HIS A 1 114 ? -10.534 -4.687 10.177 1.00 97.62 114 HIS A C 1
ATOM 872 O O . HIS A 1 114 ? -9.881 -5.430 9.452 1.00 97.62 114 HIS A O 1
ATOM 878 N N . PHE A 1 115 ? -10.409 -3.355 10.113 1.00 97.19 115 PHE A N 1
ATOM 879 C CA . PHE A 1 115 ? -9.509 -2.694 9.154 1.00 97.19 115 PHE A CA 1
ATOM 880 C C . PHE A 1 115 ? -8.022 -2.967 9.405 1.00 97.19 115 PHE A C 1
ATOM 882 O O . PHE A 1 115 ? -7.251 -2.975 8.452 1.00 97.19 115 PHE A O 1
ATOM 889 N N . PHE A 1 116 ? -7.613 -3.214 10.651 1.00 96.50 116 PHE A N 1
ATOM 890 C CA . PHE A 1 116 ? -6.219 -3.532 10.984 1.00 96.50 116 PHE A CA 1
ATOM 891 C C . PHE A 1 116 ? -5.831 -4.994 10.734 1.00 96.50 116 PHE A C 1
ATOM 893 O O . PHE A 1 116 ? -4.647 -5.317 10.793 1.00 96.50 116 PHE A O 1
ATOM 900 N N . THR A 1 117 ? -6.804 -5.874 10.493 1.00 96.31 117 THR A N 1
ATOM 901 C CA . THR A 1 117 ? -6.576 -7.318 10.315 1.00 96.31 117 THR A CA 1
ATOM 902 C C . THR A 1 117 ? -6.863 -7.834 8.905 1.00 96.31 117 THR A C 1
ATOM 904 O O . THR A 1 117 ? -6.720 -9.035 8.681 1.00 96.31 117 THR A O 1
ATOM 907 N N . LEU A 1 118 ? -7.307 -6.962 7.993 1.00 88.50 118 LEU A N 1
ATOM 908 C CA . LEU A 1 118 ? -7.426 -7.268 6.561 1.00 88.50 118 LEU A CA 1
ATOM 909 C C . LEU A 1 118 ? -6.042 -7.472 5.934 1.00 88.50 118 LEU A C 1
ATOM 911 O O . LEU A 1 118 ? -5.928 -8.403 5.106 1.00 88.50 118 LEU A O 1
#

Radius of gyration: 32.75 Å; chains: 1; bounding box: 65×43×92 Å

Sequence (118 aa):
MGAYKAPIPHFLSSPNPNAKTLRTPFLNLGTTSRRFLLFFLSSPILPSSNSLALDSAKLLQSNIMDVLASSFDPVSQAEKDASSLISRRVSEAVELLERGKEFQAQGDFPKALHFFTL

pLDDT: mean 71.77, std 21.37, range [39.19, 98.56]

Foldseek 3Di:
DDDDDDDDDDDDDDDDPDDDDDDDDDPDPPDDDPDPDDDPDDDDDDDDDDDDDDVPVVVVVVVVVVVVVVVDDVADPVRVVVVVVVVVVVVVLVVLQVVLVVCVVVVVNVVSVVSVVD

Organism: NCBI:txid34286

Secondary structure (DSSP, 8-state):
----PPPP--------S------------------PPP----------------HHHHHHHHHHHHHHHHH--SS-HHHHHHHHHHHHHHHHHHHHHHHHHHHHHHT-HHHHHHHHH-